Protein AF-A0A3C1TH95-F1 (afdb_monomer_lite)

Radius of gyration: 12.69 Å; chains: 1; bounding box: 27×29×25 Å

Structure (mmCIF, N/CA/C/O backbone):
data_AF-A0A3C1TH95-F1
#
_entry.id   AF-A0A3C1TH95-F1
#
loop_
_atom_site.group_PDB
_atom_site.id
_atom_site.type_symbol
_atom_site.label_atom_id
_atom_site.label_alt_id
_atom_site.label_comp_id
_atom_site.label_asym_id
_atom_site.label_entity_id
_atom_site.label_seq_id
_atom_site.pdbx_PDB_ins_code
_atom_site.Cartn_x
_atom_site.Cartn_y
_atom_site.Cartn_z
_atom_site.occupancy
_atom_site.B_iso_or_equiv
_atom_site.auth_seq_id
_atom_site.auth_comp_id
_atom_site.auth_asym_id
_atom_site.auth_atom_id
_atom_site.pdbx_PDB_model_num
ATOM 1 N N . MET A 1 1 ? -11.337 1.555 -8.320 1.00 63.28 1 MET A N 1
ATOM 2 C CA . MET A 1 1 ? -10.582 2.376 -7.357 1.00 63.28 1 MET A CA 1
ATOM 3 C C . MET A 1 1 ? -11.563 3.280 -6.632 1.00 63.28 1 MET A C 1
ATOM 5 O O . MET A 1 1 ? -12.211 4.096 -7.280 1.00 63.28 1 MET A O 1
ATOM 9 N N . GLN A 1 2 ? -11.744 3.073 -5.332 1.00 79.88 2 GLN A N 1
ATOM 10 C CA . GLN A 1 2 ? -12.586 3.920 -4.487 1.00 79.88 2 GLN A CA 1
ATOM 11 C C . GLN A 1 2 ? -11.679 4.925 -3.773 1.00 79.88 2 GLN A C 1
ATOM 13 O O . GLN A 1 2 ? -10.633 4.540 -3.257 1.00 79.88 2 GLN A O 1
ATOM 18 N N . ILE A 1 3 ? -12.047 6.206 -3.781 1.00 86.50 3 ILE A N 1
ATOM 19 C CA . ILE A 1 3 ? -11.317 7.227 -3.018 1.00 86.50 3 ILE A CA 1
ATOM 20 C C . ILE A 1 3 ? -11.604 7.002 -1.532 1.00 86.50 3 ILE A C 1
ATOM 22 O O . ILE A 1 3 ? -12.759 6.798 -1.156 1.00 86.50 3 ILE A O 1
ATOM 26 N N . ARG A 1 4 ? -10.548 7.041 -0.718 1.00 90.75 4 ARG A N 1
ATOM 27 C CA . ARG A 1 4 ? -10.585 6.870 0.736 1.00 90.75 4 ARG A CA 1
ATOM 28 C C . ARG A 1 4 ? -10.036 8.106 1.421 1.00 90.75 4 ARG A C 1
ATOM 30 O O . ARG A 1 4 ? -9.102 8.726 0.908 1.00 90.75 4 ARG A O 1
ATOM 37 N N . TYR A 1 5 ? -10.599 8.434 2.576 1.00 93.44 5 TYR A N 1
ATOM 38 C CA . TYR A 1 5 ? -10.130 9.543 3.397 1.00 93.44 5 TYR A CA 1
ATOM 39 C C . TYR A 1 5 ? -9.460 9.020 4.661 1.00 93.44 5 TYR A C 1
ATOM 41 O O . TYR A 1 5 ? -9.952 8.092 5.299 1.00 93.44 5 TYR A O 1
ATOM 49 N N . THR A 1 6 ? -8.331 9.626 5.018 1.00 94.75 6 THR A N 1
ATOM 50 C CA . THR A 1 6 ? -7.633 9.336 6.272 1.00 94.75 6 THR A CA 1
ATOM 51 C C . THR A 1 6 ? -8.448 9.861 7.450 1.00 94.75 6 THR A C 1
ATOM 53 O O . THR A 1 6 ? -8.933 10.993 7.397 1.00 94.75 6 THR A O 1
ATOM 56 N N . ILE A 1 7 ? -8.569 9.074 8.518 1.00 96.25 7 ILE A N 1
ATOM 57 C CA . ILE A 1 7 ? -9.309 9.466 9.736 1.00 96.25 7 ILE A CA 1
ATOM 58 C C . ILE A 1 7 ? -8.396 9.930 10.880 1.00 96.25 7 ILE A C 1
ATOM 60 O O . ILE A 1 7 ? -8.874 10.341 11.934 1.00 96.25 7 ILE A O 1
ATOM 64 N N . GLU A 1 8 ? -7.085 9.883 10.665 1.00 93.56 8 GLU A N 1
ATOM 65 C CA . GLU A 1 8 ? -6.038 10.242 11.621 1.00 93.56 8 GLU A CA 1
ATOM 66 C C . GLU A 1 8 ? -4.809 10.809 10.888 1.00 93.56 8 GLU A C 1
ATOM 68 O O . GLU A 1 8 ? -4.743 10.808 9.654 1.00 93.56 8 GLU A O 1
ATOM 73 N N . GLU A 1 9 ? -3.837 11.310 11.653 1.00 94.75 9 GLU A N 1
ATOM 74 C CA . GLU A 1 9 ? -2.537 11.738 11.128 1.00 94.75 9 GLU A CA 1
ATOM 75 C C . GLU A 1 9 ? -1.688 10.546 10.645 1.00 94.75 9 GLU A C 1
ATOM 77 O O . GLU A 1 9 ? -2.008 9.380 10.871 1.00 94.75 9 GLU A O 1
ATOM 82 N N . ILE A 1 10 ? -0.571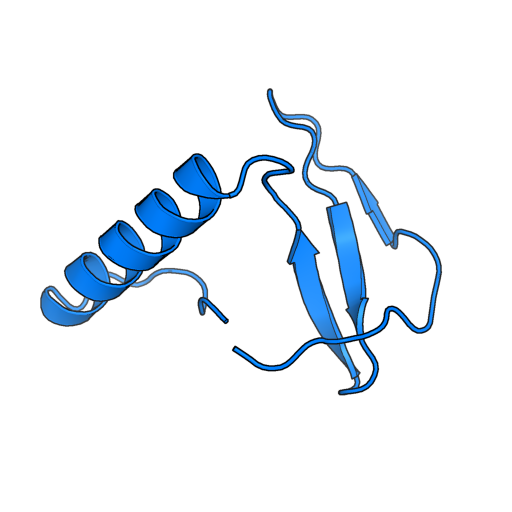 10.836 9.972 1.00 96.06 10 ILE A N 1
ATOM 83 C CA . ILE A 1 10 ? 0.362 9.807 9.499 1.00 96.06 10 ILE A CA 1
ATOM 84 C C . ILE A 1 10 ? 0.905 9.007 10.691 1.00 96.06 10 ILE A C 1
ATOM 86 O O . ILE A 1 10 ? 1.673 9.527 11.499 1.00 96.06 10 ILE A O 1
ATOM 90 N N . LYS A 1 11 ? 0.579 7.710 10.749 1.00 95.75 11 LYS A N 1
ATOM 91 C CA . LYS A 1 11 ? 1.076 6.779 11.775 1.00 95.75 11 LYS A CA 1
ATOM 92 C C . LYS A 1 11 ? 2.579 6.570 11.696 1.00 95.75 11 LYS A C 1
ATOM 94 O O . LYS A 1 11 ? 3.253 6.414 12.712 1.00 95.75 11 LYS A O 1
ATOM 99 N N . LYS A 1 12 ? 3.099 6.461 10.473 1.00 96.25 12 LYS A N 1
ATOM 100 C CA . LYS A 1 12 ? 4.502 6.134 10.226 1.00 96.25 12 LYS A CA 1
ATOM 101 C C . LYS A 1 12 ? 4.950 6.636 8.866 1.00 96.25 12 LYS A C 1
ATOM 103 O O . LYS A 1 12 ? 4.226 6.496 7.886 1.00 96.25 12 LYS A O 1
ATOM 108 N N . VAL A 1 13 ? 6.184 7.121 8.804 1.00 96.19 13 VAL A N 1
ATOM 109 C CA . VAL A 1 13 ? 6.916 7.352 7.556 1.00 96.19 13 VAL A CA 1
ATOM 110 C C . VAL A 1 13 ? 7.983 6.266 7.430 1.00 96.19 13 VAL A C 1
ATOM 112 O O . VAL A 1 13 ? 8.711 5.991 8.384 1.00 96.19 13 VAL A O 1
ATOM 115 N N . TYR A 1 14 ? 8.057 5.603 6.279 1.00 95.19 14 TYR A N 1
ATOM 116 C CA . TYR A 1 14 ? 9.088 4.609 5.992 1.00 95.19 14 TYR A CA 1
ATOM 117 C C . TYR A 1 14 ? 10.299 5.297 5.362 1.00 95.19 14 TYR A C 1
ATOM 119 O O . TYR A 1 14 ? 10.189 5.851 4.272 1.00 95.19 14 TYR A O 1
ATOM 127 N N . GLU A 1 15 ? 11.458 5.222 6.016 1.00 93.44 15 GLU A N 1
ATOM 128 C CA . GLU A 1 15 ? 12.721 5.795 5.529 1.00 93.44 15 GLU A CA 1
ATOM 129 C C . GLU A 1 15 ? 13.247 5.025 4.302 1.00 93.44 15 GLU A C 1
ATOM 131 O O . GLU A 1 15 ? 14.071 4.118 4.395 1.00 93.44 15 GLU A O 1
ATOM 136 N N . THR A 1 16 ? 12.720 5.362 3.127 1.00 89.06 16 THR A N 1
ATOM 137 C CA . THR A 1 16 ? 13.112 4.815 1.819 1.00 89.06 16 THR A CA 1
ATOM 138 C C . THR A 1 16 ? 13.209 5.958 0.805 1.00 89.06 16 THR A C 1
ATOM 140 O O . THR A 1 16 ? 12.879 7.094 1.131 1.00 89.06 16 THR A O 1
ATOM 143 N N . GLY A 1 17 ? 13.629 5.683 -0.434 1.00 85.94 17 GLY A N 1
ATOM 144 C CA . GLY A 1 17 ? 13.836 6.735 -1.442 1.00 85.94 17 GLY A CA 1
ATOM 145 C C . GLY A 1 17 ? 12.611 7.614 -1.742 1.00 85.94 17 GLY A C 1
ATOM 146 O O . GLY A 1 17 ? 12.783 8.796 -2.016 1.00 85.94 17 GLY A O 1
ATOM 147 N N . ASP A 1 18 ? 11.395 7.063 -1.649 1.00 86.50 18 ASP A N 1
ATOM 148 C CA . ASP A 1 18 ? 10.137 7.786 -1.917 1.00 86.50 18 ASP A CA 1
ATOM 149 C C . ASP A 1 18 ? 9.349 8.125 -0.624 1.00 86.50 18 ASP A C 1
ATOM 151 O O . ASP A 1 18 ? 8.237 8.638 -0.702 1.00 86.50 18 ASP A O 1
ATOM 155 N N . SER A 1 19 ? 9.907 7.850 0.564 1.00 92.19 19 SER A N 1
ATOM 156 C CA . SER A 1 19 ? 9.293 8.085 1.887 1.00 92.19 19 SER A CA 1
ATOM 157 C C . SER A 1 19 ? 7.788 7.745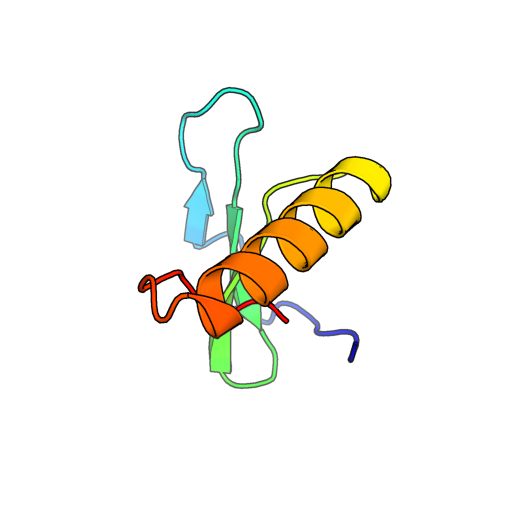 2.021 1.00 92.19 19 SER A C 1
ATOM 159 O O . SER A 1 19 ? 6.997 8.626 2.369 1.00 92.19 19 SER A O 1
ATOM 161 N N . PRO A 1 20 ? 7.358 6.486 1.777 1.00 93.81 20 PRO A N 1
ATOM 162 C CA . PRO A 1 20 ? 5.966 6.071 1.931 1.00 93.81 20 PRO A CA 1
ATOM 163 C C . PRO A 1 20 ? 5.410 6.351 3.324 1.00 93.81 20 PRO A C 1
ATOM 165 O O . PRO A 1 20 ? 6.138 6.277 4.316 1.00 93.81 20 PRO A O 1
ATOM 168 N N . VAL A 1 21 ? 4.100 6.572 3.409 1.00 95.06 21 VAL A N 1
ATOM 169 C CA . VAL A 1 21 ? 3.407 6.832 4.678 1.00 95.06 21 VAL A CA 1
ATOM 170 C C . VAL A 1 21 ? 2.350 5.774 4.973 1.00 95.06 21 VAL A C 1
ATOM 172 O O . VAL A 1 21 ? 1.667 5.309 4.064 1.00 95.06 21 VAL A O 1
ATOM 175 N N . LEU A 1 22 ? 2.229 5.391 6.243 1.00 95.81 22 LEU A N 1
ATOM 176 C CA . LEU A 1 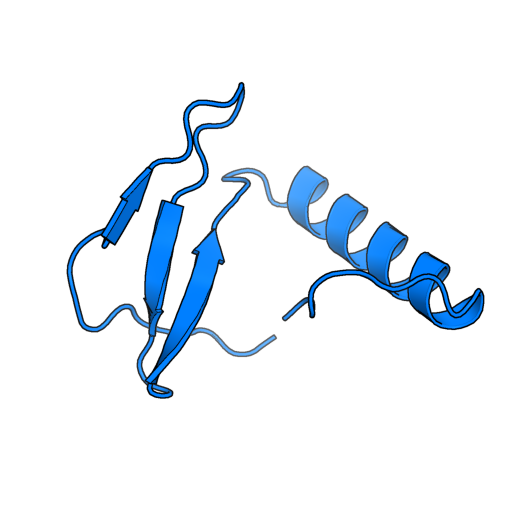22 ? 1.167 4.533 6.767 1.00 95.81 22 LEU A CA 1
ATOM 177 C C . LEU A 1 22 ? 0.049 5.405 7.345 1.00 95.81 22 LEU A C 1
ATOM 179 O O . LEU A 1 22 ? 0.330 6.278 8.171 1.00 95.81 22 LEU A O 1
ATOM 183 N N . VAL A 1 23 ? -1.192 5.152 6.938 1.00 95.88 23 VAL A N 1
ATOM 184 C CA . VAL A 1 23 ? -2.390 5.882 7.386 1.00 95.88 23 VAL A CA 1
ATOM 185 C C . VAL A 1 23 ? -3.563 4.920 7.593 1.00 95.88 23 VAL A C 1
ATOM 187 O O . VAL A 1 23 ? -3.694 3.965 6.826 1.00 95.88 23 VAL A O 1
ATOM 190 N N . THR A 1 24 ? -4.431 5.180 8.576 1.00 96.31 24 THR A N 1
ATOM 191 C CA . THR A 1 24 ? -5.759 4.542 8.646 1.00 96.31 24 THR A CA 1
ATOM 192 C C . THR A 1 24 ? -6.797 5.348 7.878 1.00 96.31 24 THR A C 1
ATOM 194 O O . THR A 1 24 ? -6.894 6.574 8.019 1.00 96.31 24 THR A O 1
ATOM 197 N N . CYS A 1 25 ? -7.602 4.645 7.086 1.00 95.06 25 CYS A N 1
ATOM 198 C CA . CYS A 1 25 ? -8.684 5.216 6.290 1.00 95.06 25 CYS A CA 1
ATOM 199 C C . CYS A 1 25 ? -10.073 5.015 6.924 1.00 95.06 25 CYS A C 1
ATOM 201 O O . CYS A 1 25 ? -10.231 4.358 7.952 1.00 95.06 25 CYS A O 1
ATOM 203 N N . ASP A 1 26 ? -11.095 5.598 6.293 1.00 96.06 26 ASP A N 1
ATOM 204 C CA . ASP A 1 26 ? -12.508 5.542 6.701 1.00 96.06 26 ASP A CA 1
ATOM 205 C C . ASP A 1 26 ? -13.132 4.138 6.788 1.00 96.06 26 ASP A C 1
ATOM 207 O O . ASP A 1 26 ? -14.182 3.972 7.409 1.00 96.06 26 ASP A O 1
ATOM 211 N N . ASP A 1 27 ? -12.486 3.125 6.216 1.00 94.56 27 ASP A N 1
ATOM 212 C CA . ASP A 1 27 ? -12.861 1.716 6.334 1.00 94.56 27 ASP A CA 1
ATOM 213 C C . ASP A 1 27 ? -12.154 0.985 7.482 1.00 94.56 27 ASP A C 1
ATOM 215 O O . ASP A 1 27 ? -12.307 -0.227 7.611 1.00 94.56 27 ASP A O 1
ATOM 219 N N . LEU A 1 28 ? -11.457 1.727 8.351 1.00 94.56 28 LEU A N 1
ATOM 220 C CA . LEU A 1 28 ? -10.720 1.222 9.513 1.00 94.56 28 LEU A CA 1
ATOM 221 C C . LEU A 1 28 ? -9.537 0.310 9.150 1.00 94.56 28 LEU A C 1
ATOM 223 O O . LEU A 1 28 ? -8.993 -0.363 10.026 1.00 94.56 28 LEU A O 1
ATOM 227 N N . GLU A 1 29 ? -9.120 0.315 7.884 1.00 94.44 29 GLU A N 1
ATOM 228 C CA . GLU A 1 29 ? -7.969 -0.434 7.389 1.00 94.44 29 GLU A CA 1
ATOM 229 C C . GLU A 1 29 ? -6.734 0.471 7.247 1.00 94.44 29 GLU A C 1
ATOM 231 O O . GLU A 1 29 ? -6.827 1.688 7.042 1.00 94.44 29 GLU A O 1
ATOM 236 N N . ASP A 1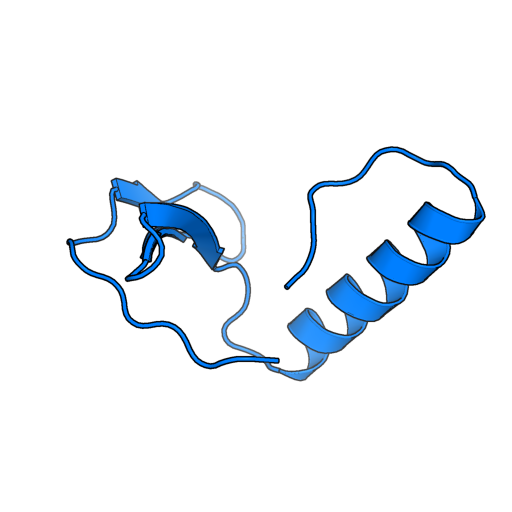 30 ? -5.558 -0.151 7.349 1.00 94.69 30 ASP A N 1
ATOM 237 C CA . ASP A 1 30 ? -4.261 0.516 7.239 1.00 94.69 30 ASP A CA 1
ATOM 238 C C . ASP A 1 30 ? -3.714 0.432 5.807 1.00 94.69 30 ASP A C 1
ATOM 240 O O . ASP A 1 30 ? -3.571 -0.649 5.229 1.00 94.69 30 ASP A O 1
ATOM 244 N N . TYR A 1 31 ? -3.332 1.584 5.254 1.00 93.31 31 TYR A N 1
ATOM 245 C CA . TYR A 1 31 ? -2.823 1.717 3.891 1.00 93.31 31 TYR A CA 1
ATOM 246 C C . TYR A 1 31 ? -1.419 2.311 3.871 1.00 93.31 31 TYR A C 1
ATOM 248 O O . TYR A 1 31 ? -1.115 3.263 4.591 1.00 93.31 31 TYR A O 1
ATOM 256 N N . VAL A 1 32 ? -0.569 1.777 2.989 1.00 93.00 32 VAL A N 1
ATOM 257 C CA . VAL A 1 32 ? 0.750 2.348 2.692 1.00 93.00 32 VAL A CA 1
ATOM 258 C C . VAL A 1 32 ? 0.669 3.162 1.403 1.00 93.00 32 VAL A C 1
ATOM 260 O O . VAL A 1 32 ? 0.600 2.609 0.306 1.00 93.00 32 VAL A O 1
ATOM 263 N N . CYS A 1 33 ? 0.732 4.483 1.529 1.00 90.69 33 CYS A N 1
ATOM 264 C CA . CYS A 1 33 ? 0.740 5.421 0.411 1.00 90.69 33 CYS A CA 1
ATOM 265 C C . CYS A 1 33 ? 2.187 5.664 -0.045 1.00 90.69 33 CYS A C 1
ATOM 267 O O . CYS A 1 33 ? 2.950 6.331 0.655 1.00 90.69 33 CYS A O 1
ATOM 269 N N . LYS A 1 34 ? 2.582 5.094 -1.194 1.00 86.81 34 LYS A N 1
ATOM 270 C CA . LYS A 1 34 ? 3.991 5.037 -1.640 1.00 86.81 34 LYS A CA 1
ATOM 271 C C . LYS A 1 34 ? 4.421 6.129 -2.607 1.00 86.81 34 LYS A C 1
ATOM 273 O O . LYS A 1 34 ? 5.477 6.720 -2.424 1.00 86.81 34 LYS A O 1
ATOM 278 N N . HIS A 1 35 ? 3.648 6.360 -3.663 1.00 83.06 35 HIS A N 1
ATOM 279 C CA . HIS A 1 35 ? 4.071 7.227 -4.758 1.00 83.06 35 HIS A CA 1
ATOM 280 C C . HIS A 1 35 ? 3.111 8.397 -4.922 1.00 83.06 35 HIS A C 1
ATOM 282 O O . HIS A 1 35 ? 1.897 8.225 -4.971 1.00 83.06 35 HIS A O 1
ATOM 288 N N . ARG A 1 36 ? 3.673 9.597 -5.086 1.00 80.94 36 ARG A N 1
ATOM 289 C CA . ARG A 1 36 ? 2.914 10.780 -5.515 1.00 80.94 36 ARG A CA 1
ATOM 290 C C . ARG A 1 36 ? 2.589 10.747 -7.014 1.00 80.94 36 ARG A C 1
ATOM 292 O O . ARG A 1 36 ? 1.662 11.419 -7.457 1.00 80.94 36 ARG A O 1
ATOM 299 N N . HIS A 1 37 ? 3.373 10.004 -7.794 1.00 86.06 37 HIS A N 1
ATOM 300 C CA . HIS A 1 37 ? 3.278 9.966 -9.250 1.00 86.06 37 HIS A CA 1
ATOM 301 C C . HIS A 1 37 ? 2.385 8.810 -9.720 1.00 86.06 37 HIS A C 1
ATOM 303 O O . HIS A 1 37 ? 2.593 7.658 -9.339 1.00 86.06 37 HIS A O 1
ATOM 309 N N . ALA A 1 38 ? 1.387 9.130 -10.549 1.00 86.31 38 ALA A N 1
ATOM 310 C CA . ALA A 1 38 ? 0.361 8.184 -10.989 1.00 86.31 38 ALA A CA 1
ATOM 311 C C . ALA A 1 38 ? 0.903 7.055 -11.886 1.00 86.31 38 ALA A C 1
ATOM 313 O O . ALA A 1 38 ? 0.393 5.939 -11.843 1.00 86.31 38 ALA A O 1
ATOM 314 N N . ASP A 1 39 ? 1.948 7.322 -12.667 1.00 91.94 39 ASP A N 1
ATOM 315 C CA . ASP A 1 39 ? 2.632 6.336 -13.508 1.00 91.94 39 ASP A CA 1
ATOM 316 C C . ASP A 1 39 ? 3.298 5.237 -12.667 1.00 91.94 39 ASP A C 1
ATOM 318 O O . ASP A 1 39 ? 3.080 4.054 -12.921 1.00 91.94 39 ASP A O 1
ATOM 322 N N . LYS A 1 40 ? 4.027 5.609 -11.606 1.00 89.56 40 LYS A N 1
ATOM 323 C CA . LYS A 1 40 ? 4.627 4.647 -10.669 1.00 89.56 40 LYS A CA 1
ATOM 324 C C . LYS A 1 40 ? 3.566 3.777 -9.986 1.00 89.56 40 LYS A C 1
ATOM 326 O O . LYS A 1 40 ? 3.750 2.565 -9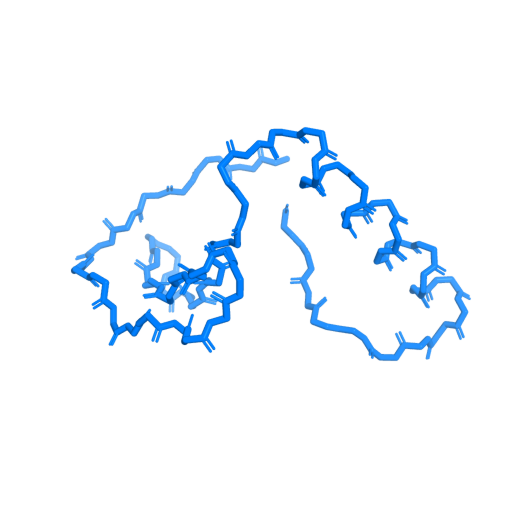.897 1.00 89.56 40 LYS A O 1
ATOM 331 N N . LEU A 1 41 ? 2.446 4.374 -9.559 1.00 88.56 41 LEU A N 1
ATOM 332 C CA . LEU A 1 41 ? 1.315 3.633 -8.978 1.00 88.56 41 LEU A CA 1
ATOM 333 C C . LEU A 1 41 ? 0.720 2.630 -9.974 1.00 88.56 41 LEU A C 1
ATOM 335 O O . LEU A 1 41 ? 0.444 1.488 -9.613 1.00 88.56 41 LEU A O 1
ATOM 339 N N . PHE A 1 42 ? 0.555 3.039 -11.234 1.00 91.00 42 PHE A N 1
ATOM 340 C CA . PHE A 1 42 ? 0.039 2.160 -12.277 1.00 91.00 42 PHE A CA 1
ATOM 341 C C . PHE A 1 42 ? 0.970 0.969 -12.537 1.00 91.00 42 PHE A C 1
ATOM 343 O O . PHE A 1 42 ? 0.499 -0.164 -12.635 1.00 91.00 42 PHE A O 1
ATOM 350 N N . TYR A 1 43 ? 2.286 1.195 -12.597 1.00 92.12 43 TYR A N 1
ATOM 351 C CA . TYR A 1 43 ? 3.255 0.109 -12.760 1.00 92.12 43 TYR A CA 1
ATOM 352 C C . TYR A 1 43 ? 3.265 -0.854 -11.571 1.00 92.12 43 TYR A C 1
ATOM 354 O O . TYR A 1 43 ? 3.342 -2.063 -11.779 1.00 92.12 43 TYR A O 1
ATOM 362 N N . GLU A 1 44 ? 3.148 -0.348 -10.342 1.00 91.19 44 GLU A N 1
ATOM 363 C CA . GLU A 1 44 ? 3.047 -1.193 -9.149 1.00 91.19 44 GLU A CA 1
ATOM 364 C C . GLU A 1 44 ? 1.779 -2.054 -9.172 1.00 91.19 44 GLU A C 1
ATOM 366 O O . GLU A 1 44 ? 1.846 -3.259 -8.917 1.00 91.19 44 GLU A O 1
ATOM 371 N N . TYR A 1 45 ? 0.638 -1.464 -9.538 1.00 91.69 45 TYR A N 1
ATOM 372 C CA . TYR A 1 45 ? -0.615 -2.195 -9.692 1.00 91.69 45 TYR A CA 1
ATOM 373 C C . TYR A 1 45 ? -0.491 -3.296 -10.753 1.00 91.69 45 TYR A C 1
ATOM 375 O O . TYR A 1 45 ? -0.769 -4.460 -10.467 1.00 91.69 45 TYR A O 1
ATOM 383 N N . LEU A 1 46 ? 0.004 -2.952 -11.948 1.00 93.94 46 LEU A N 1
ATOM 384 C CA . LEU A 1 46 ? 0.190 -3.900 -13.048 1.00 93.94 46 LEU A CA 1
ATOM 385 C C . LEU A 1 46 ? 1.129 -5.053 -12.660 1.00 93.94 46 LEU A C 1
ATOM 387 O O . LEU A 1 46 ? 0.831 -6.215 -12.937 1.00 93.94 46 LEU A O 1
ATOM 391 N N . ALA A 1 47 ? 2.243 -4.742 -11.992 1.00 93.69 47 ALA A N 1
ATOM 392 C CA . ALA A 1 47 ? 3.182 -5.745 -11.505 1.00 93.69 47 ALA A CA 1
ATOM 393 C C . ALA A 1 47 ? 2.539 -6.655 -10.448 1.00 93.69 47 ALA A C 1
ATOM 395 O O . ALA A 1 47 ? 2.708 -7.870 -10.512 1.00 93.69 47 ALA A O 1
ATOM 396 N N . 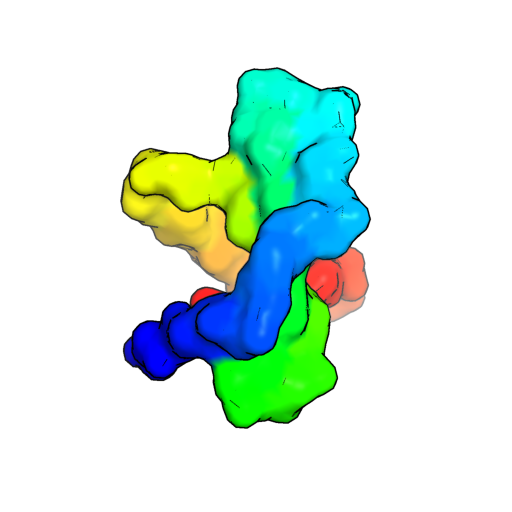SER A 1 48 ? 1.769 -6.099 -9.506 1.00 93.44 48 SER A N 1
ATOM 397 C CA . SER A 1 48 ? 1.069 -6.894 -8.493 1.00 93.44 48 SER A CA 1
ATOM 398 C C . SER A 1 48 ? 0.035 -7.834 -9.113 1.00 93.44 48 SER A C 1
ATOM 400 O O . SER A 1 48 ? 0.007 -9.010 -8.756 1.00 93.44 48 SER A O 1
ATOM 402 N N . GLU A 1 49 ? -0.765 -7.369 -10.077 1.00 94.06 49 GLU A N 1
ATOM 403 C CA . GLU A 1 49 ? -1.718 -8.232 -10.789 1.00 94.06 49 GLU A CA 1
ATOM 404 C C . GLU A 1 49 ? -1.010 -9.368 -11.536 1.00 94.06 49 GLU A C 1
ATOM 406 O O . GLU A 1 49 ? -1.442 -10.520 -11.474 1.00 94.06 49 GLU A O 1
ATOM 411 N N . PHE A 1 50 ? 0.128 -9.086 -12.177 1.00 95.75 50 PHE A N 1
ATOM 412 C CA . PHE A 1 50 ? 0.926 -10.129 -12.816 1.00 95.75 50 PHE A CA 1
ATOM 413 C C . PHE A 1 50 ? 1.455 -11.150 -11.797 1.00 95.75 50 PHE A C 1
ATOM 415 O O . PHE A 1 50 ? 1.343 -12.353 -12.016 1.00 95.75 50 PHE A O 1
ATOM 422 N N . LEU A 1 51 ? 1.970 -10.699 -10.651 1.00 95.44 51 LEU A N 1
ATOM 423 C CA . LEU A 1 51 ? 2.469 -11.585 -9.593 1.00 95.44 51 LEU A CA 1
ATOM 424 C C . LEU A 1 51 ? 1.360 -12.462 -8.988 1.00 95.44 51 LEU A C 1
ATOM 426 O O . LEU A 1 51 ? 1.618 -13.628 -8.679 1.00 95.44 51 LEU A O 1
ATOM 430 N N . LYS A 1 52 ? 0.117 -11.961 -8.905 1.00 94.19 52 LYS A N 1
ATOM 431 C CA . LYS A 1 52 ? -1.054 -12.759 -8.497 1.00 94.19 52 LYS A CA 1
ATOM 432 C C . LYS A 1 52 ? -1.301 -13.937 -9.441 1.00 94.19 52 LYS A C 1
ATOM 434 O O . LYS A 1 52 ? -1.567 -15.036 -8.961 1.00 94.19 52 LYS A O 1
ATOM 439 N N . LEU A 1 53 ? -1.156 -13.748 -10.759 1.00 95.06 53 LEU A N 1
ATOM 440 C CA . LEU A 1 53 ? -1.290 -14.840 -11.741 1.00 95.06 53 LEU A CA 1
ATOM 441 C C . LEU A 1 53 ? -0.250 -15.946 -11.522 1.00 95.06 53 LEU A C 1
ATOM 443 O O . LEU A 1 53 ? -0.531 -17.122 -11.741 1.00 95.06 53 LEU A O 1
ATOM 447 N N . TRP A 1 54 ? 0.937 -15.566 -11.051 1.00 96.12 54 TRP A N 1
ATOM 448 C CA . TRP A 1 54 ? 2.035 -16.479 -10.734 1.00 96.12 54 TRP A CA 1
ATOM 449 C C . TRP A 1 54 ? 1.959 -17.035 -9.307 1.00 96.12 54 TRP A C 1
ATOM 451 O O . TRP A 1 54 ? 2.853 -17.770 -8.895 1.00 96.12 54 TRP A O 1
ATOM 461 N N . GLN A 1 55 ? 0.903 -16.699 -8.556 1.00 95.75 55 GLN A N 1
ATOM 462 C CA . GLN A 1 55 ? 0.702 -17.092 -7.158 1.00 95.75 55 GLN A CA 1
ATOM 463 C C . GLN A 1 55 ? 1.859 -16.662 -6.240 1.00 95.75 55 GLN A C 1
ATOM 465 O O . GLN A 1 55 ? 2.126 -17.289 -5.215 1.00 95.75 55 GLN A O 1
ATOM 470 N N . ILE A 1 56 ? 2.550 -15.576 -6.597 1.00 95.94 56 ILE A N 1
ATOM 471 C CA . ILE A 1 56 ? 3.604 -14.998 -5.769 1.00 95.94 56 ILE A CA 1
ATOM 472 C C . ILE A 1 56 ? 2.930 -14.104 -4.719 1.00 95.94 56 ILE A C 1
ATOM 474 O O . ILE A 1 56 ? 2.175 -13.200 -5.084 1.00 95.94 56 ILE A O 1
ATOM 478 N N . PRO A 1 57 ? 3.173 -14.329 -3.416 1.00 91.81 57 PRO A N 1
ATOM 479 C CA . PRO A 1 57 ? 2.542 -13.543 -2.368 1.00 91.81 57 PRO A CA 1
ATOM 480 C C . PRO A 1 57 ? 3.055 -12.099 -2.392 1.00 91.81 57 PRO A C 1
ATOM 482 O O . PRO A 1 57 ? 4.239 -11.838 -2.184 1.00 91.81 57 PRO A O 1
ATOM 485 N N . THR A 1 58 ? 2.144 -11.153 -2.604 1.00 91.88 58 THR A N 1
ATOM 486 C CA . THR A 1 58 ? 2.401 -9.711 -2.504 1.00 91.88 58 THR A CA 1
ATOM 487 C C . THR A 1 58 ? 1.379 -9.054 -1.577 1.00 91.88 58 THR A C 1
ATOM 489 O O . THR A 1 58 ? 0.286 -9.599 -1.393 1.00 91.88 58 THR A O 1
ATOM 492 N N . PRO A 1 59 ? 1.674 -7.866 -1.018 1.00 88.75 59 PRO A N 1
ATOM 493 C CA . PRO A 1 59 ? 0.658 -7.055 -0.353 1.00 88.75 59 PRO A CA 1
ATOM 494 C C . PRO A 1 59 ? -0.558 -6.826 -1.260 1.00 88.75 59 PRO A C 1
ATOM 496 O O . PRO A 1 59 ? -0.424 -6.780 -2.487 1.00 88.75 59 PRO A O 1
ATOM 499 N N . LYS A 1 60 ? -1.746 -6.686 -0.662 1.00 84.69 60 LYS A N 1
ATOM 500 C CA . LYS A 1 60 ? -2.959 -6.349 -1.414 1.00 84.69 60 LYS A CA 1
ATOM 501 C C . LYS A 1 60 ? -2.826 -4.937 -1.989 1.00 84.69 60 LYS A C 1
ATOM 503 O O . LYS A 1 60 ? -2.483 -4.002 -1.272 1.00 84.69 60 LYS A O 1
ATOM 508 N N . THR A 1 61 ? -3.106 -4.812 -3.279 1.00 82.62 61 THR A N 1
ATOM 509 C CA . THR A 1 61 ? -3.239 -3.542 -3.999 1.00 82.62 61 THR A CA 1
ATOM 510 C C . THR A 1 61 ? -4.707 -3.118 -4.055 1.00 82.62 61 THR A C 1
ATOM 512 O O . THR A 1 61 ? -5.594 -3.976 -4.015 1.00 82.62 61 THR A O 1
ATOM 515 N N . CYS A 1 62 ? -4.954 -1.807 -4.112 1.00 65.25 62 CYS A N 1
ATOM 516 C CA . CYS A 1 62 ? -6.273 -1.176 -3.960 1.00 65.25 62 CYS A CA 1
ATOM 517 C C . CYS A 1 62 ? -6.602 -0.296 -5.170 1.00 65.25 62 CYS A C 1
ATOM 519 O O . CYS A 1 62 ? -5.645 0.315 -5.694 1.00 65.25 62 CYS A O 1
#

Sequence (62 aa):
MQIRYTIEEIKKVYETGDSPVLVTCDDLEDYVCKHRHADKLFYEYLASEFLKLWQIPTPKTC

Secondary structure (DSSP, 8-state):
-----BSSS--EE--STT--EEEEBTTS-EEEE--SSHHHHHHHHHHHHHHHHTT---PPP-

Foldseek 3Di:
DDDWDFPDPFPDFDPDPQGWTWTQTPVRDIDTHGDPDPVVLVVVVVVVVVCVVVVNDDPDDD

pLDDT: mean 91.14, std 6.41, range [63.28, 96.31]